Protein AF-A0AAN8FLE7-F1 (afdb_monomer_lite)

Sequence (135 aa):
MVKSFLEHDKRHFNMTIRFSNDSDDAAVERFLFMVAYTDVIDWDVRTKLMTEWRRVIAKYRDLNMTVYESAGFYVDQMLSLGTVTVQVRFDDYILQVRRESSIIQTPAVLQGINEWVIPWVDSIYTELQDRNHCD

pLDDT: mean 74.46, std 10.28, range [38.97, 92.44]

Secondary structure (DSSP, 8-state):
-HHHHHHHTHHHHTTTEEE-SS-SS--EEEE------SS---HHHHHHHHHHHHHHHHH-GGGT-----TTHHHHHHHHHHHHHHHHHHHHHHHHHHHHHHHHS--HHHHHHIIIIIHHHHHHHHHHHHHHHT--

Foldseek 3Di:
DVCCVCVVCCVVCVVAWDFDPPDPDTHTPGGDDDDDDPPPPDLVVVLVVVVVVVVVVVVVVVSVDDDDDPCVVVSVVVLCCVVVVVVVVVVVVLVVLVVVCVVVDDPVVVVCCVPPVVVVVVVVVVVSVVVVVVD

Radius of gyration: 25.8 Å; chains: 1; bounding box: 59×40×66 Å

Structure (mmCIF, N/CA/C/O backbone):
data_AF-A0AAN8FLE7-F1
#
_entry.id   AF-A0AAN8FLE7-F1
#
loop_
_atom_site.group_PDB
_atom_site.id
_atom_site.type_symbol
_atom_site.label_atom_id
_atom_site.label_alt_id
_atom_site.label_comp_id
_atom_site.label_asym_id
_atom_site.label_entity_id
_atom_site.label_seq_id
_atom_site.pdbx_PDB_ins_code
_atom_site.Cartn_x
_atom_site.Cartn_y
_atom_site.Cartn_z
_atom_site.occupancy
_atom_site.B_iso_or_equiv
_atom_site.auth_seq_id
_atom_site.auth_comp_id
_atom_site.auth_asym_id
_atom_site.auth_atom_id
_atom_site.pdbx_PDB_model_num
ATOM 1 N N . MET A 1 1 ? -25.856 -3.909 23.569 1.00 58.88 1 MET A N 1
ATOM 2 C CA . MET A 1 1 ? -25.685 -5.358 23.307 1.00 58.88 1 MET A CA 1
ATOM 3 C C . MET A 1 1 ? -24.303 -5.686 22.733 1.00 58.88 1 MET A C 1
ATOM 5 O O . MET A 1 1 ? -23.635 -6.544 23.289 1.00 58.88 1 MET A O 1
ATOM 9 N N . VAL A 1 2 ? -23.827 -4.998 21.685 1.00 66.06 2 VAL A N 1
ATOM 10 C CA . VAL A 1 2 ? -22.475 -5.237 21.122 1.00 66.06 2 VAL A CA 1
ATOM 11 C C . VAL A 1 2 ? -21.355 -4.673 22.012 1.00 66.06 2 VAL A C 1
ATOM 13 O O . VAL A 1 2 ? -20.393 -5.382 22.286 1.00 66.06 2 VAL A O 1
ATOM 16 N N . LYS A 1 3 ? -21.517 -3.454 22.558 1.00 65.19 3 LYS A N 1
ATOM 17 C CA . LYS A 1 3 ? -20.576 -2.853 23.531 1.00 65.19 3 LYS A CA 1
ATOM 18 C C . LYS A 1 3 ? -20.312 -3.786 24.717 1.00 65.19 3 LYS A C 1
ATOM 20 O O . LYS A 1 3 ? -19.172 -4.118 24.993 1.00 65.19 3 LYS A O 1
ATOM 25 N N . SER A 1 4 ? -21.378 -4.296 25.337 1.00 69.31 4 SER A N 1
ATOM 26 C CA . SER A 1 4 ? -21.292 -5.215 26.478 1.00 69.31 4 SER A CA 1
ATOM 27 C C . SER A 1 4 ? -20.590 -6.534 26.147 1.00 69.31 4 SER A C 1
ATOM 29 O O . SER A 1 4 ? -19.932 -7.089 27.014 1.00 69.31 4 SER A O 1
ATOM 31 N N . PHE A 1 5 ? -20.702 -7.033 24.911 1.00 74.06 5 PHE A N 1
ATOM 32 C CA . PHE A 1 5 ? -19.978 -8.228 24.470 1.00 74.06 5 PHE A CA 1
ATOM 33 C C . PHE A 1 5 ? -18.476 -7.948 24.314 1.00 74.06 5 PHE A C 1
ATOM 35 O O . PHE A 1 5 ? -17.652 -8.678 24.858 1.00 74.06 5 PHE A O 1
ATOM 42 N N . LEU A 1 6 ? -18.121 -6.854 23.635 1.00 70.56 6 LEU A N 1
ATOM 43 C CA . LEU A 1 6 ? -16.724 -6.476 23.393 1.00 70.56 6 LEU A CA 1
ATOM 44 C C . LEU A 1 6 ? -16.014 -5.998 24.674 1.00 70.56 6 LEU A C 1
ATOM 46 O O . LEU A 1 6 ? -14.812 -6.195 24.831 1.00 70.56 6 LEU A O 1
ATOM 50 N N . GLU A 1 7 ? -16.755 -5.425 25.624 1.00 67.81 7 GLU A N 1
ATOM 51 C CA . GLU A 1 7 ? -16.253 -5.060 26.953 1.00 67.81 7 GLU A CA 1
ATOM 52 C C . GLU A 1 7 ? -16.113 -6.253 27.904 1.00 67.81 7 GLU A C 1
ATOM 54 O O . GLU A 1 7 ? -15.295 -6.190 28.824 1.00 67.81 7 GLU A O 1
ATOM 59 N N . HIS A 1 8 ? -16.891 -7.323 27.713 1.00 77.19 8 HIS A N 1
ATOM 60 C CA . HIS A 1 8 ? -16.808 -8.517 28.555 1.00 77.19 8 HIS A CA 1
ATOM 61 C C . HIS A 1 8 ? -15.488 -9.263 28.345 1.00 77.19 8 HIS A C 1
ATOM 63 O O . HIS A 1 8 ? -14.942 -9.829 29.290 1.00 77.19 8 HIS A O 1
ATOM 69 N N . ASP A 1 9 ? -14.941 -9.198 27.129 1.00 75.31 9 ASP A N 1
ATOM 70 C CA . ASP A 1 9 ? -13.703 -9.874 26.762 1.00 75.31 9 ASP A CA 1
ATOM 71 C C . ASP A 1 9 ? -12.595 -8.910 26.314 1.00 75.31 9 ASP A C 1
ATOM 73 O O . ASP A 1 9 ? -11.969 -9.030 25.255 1.00 75.31 9 ASP A O 1
ATOM 77 N N . LYS A 1 10 ? -12.309 -7.930 27.175 1.00 70.19 10 LYS A N 1
ATOM 78 C CA . LYS A 1 10 ? -11.209 -6.981 26.956 1.00 70.19 10 LYS A CA 1
ATOM 79 C C . LYS A 1 10 ? -9.870 -7.683 26.734 1.00 70.19 10 LYS A C 1
ATOM 81 O O . LYS A 1 10 ? -9.028 -7.154 26.025 1.00 70.19 10 LYS A O 1
ATOM 86 N N . ARG A 1 11 ? -9.641 -8.870 27.302 1.00 74.44 11 ARG A N 1
ATOM 87 C CA . ARG A 1 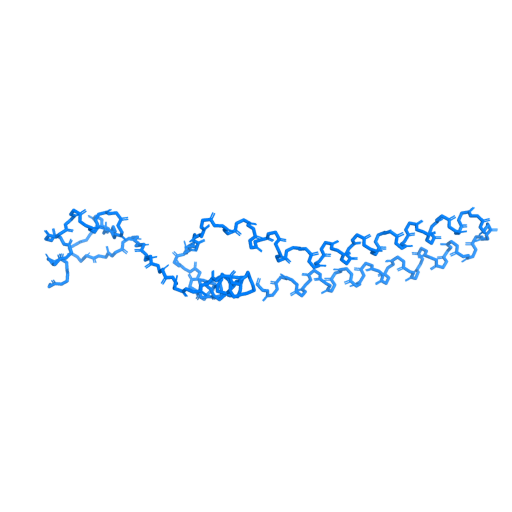11 ? -8.341 -9.544 27.186 1.00 74.44 11 ARG A CA 1
ATOM 88 C C . ARG A 1 11 ? -8.015 -9.931 25.742 1.00 74.44 11 ARG A C 1
ATOM 90 O O . ARG A 1 11 ? -6.863 -9.782 25.343 1.00 74.44 11 ARG A O 1
ATOM 97 N N . HIS A 1 12 ? -9.002 -10.388 24.974 1.00 78.06 12 HIS A N 1
ATOM 98 C CA . HIS A 1 12 ? -8.790 -10.790 23.582 1.00 78.06 12 HIS A CA 1
ATOM 99 C C . HIS A 1 12 ? -8.927 -9.618 22.601 1.00 78.06 12 HIS A C 1
ATOM 101 O O . HIS A 1 12 ? -8.189 -9.561 21.619 1.00 78.06 12 HIS A O 1
ATOM 107 N N . PHE A 1 13 ? -9.809 -8.651 22.880 1.00 77.19 13 PHE A N 1
ATOM 108 C CA . PHE A 1 13 ? -10.093 -7.556 21.943 1.00 77.19 13 PHE A CA 1
ATOM 109 C C . PHE A 1 13 ? -9.281 -6.278 22.168 1.00 77.19 13 PHE A C 1
ATOM 111 O O . PHE A 1 13 ? -9.200 -5.461 21.261 1.00 77.19 13 PHE A O 1
ATOM 118 N N . ASN A 1 14 ? -8.613 -6.094 23.311 1.00 76.56 14 ASN A N 1
ATOM 119 C CA . ASN A 1 14 ? -7.849 -4.865 23.583 1.00 76.56 14 ASN A CA 1
ATOM 120 C C . ASN A 1 14 ? -6.662 -4.652 22.622 1.00 76.56 14 ASN A C 1
ATOM 122 O O . ASN A 1 14 ? -6.207 -3.528 22.440 1.00 76.56 14 ASN A O 1
ATOM 126 N N . MET A 1 15 ? -6.173 -5.721 21.985 1.00 77.25 15 MET A N 1
ATOM 127 C CA . MET A 1 15 ? -5.146 -5.636 20.939 1.00 77.25 15 MET A CA 1
ATOM 128 C C . MET A 1 15 ? -5.716 -5.294 19.557 1.00 77.25 15 MET A C 1
ATOM 130 O O . MET A 1 15 ? -4.969 -4.842 18.693 1.00 77.25 15 MET A O 1
ATOM 134 N N . THR A 1 16 ? -7.008 -5.537 19.324 1.00 82.62 16 THR A N 1
ATOM 135 C CA . THR A 1 16 ? -7.611 -5.489 17.986 1.00 82.62 16 THR A CA 1
ATOM 136 C C . THR A 1 16 ? -8.697 -4.443 17.830 1.00 82.62 16 THR A C 1
ATOM 138 O O . THR A 1 16 ? -8.954 -4.054 16.704 1.00 82.62 16 THR A O 1
ATOM 141 N N . ILE A 1 17 ? -9.347 -3.975 18.894 1.00 84.81 17 ILE A N 1
ATOM 142 C CA . ILE A 1 17 ? -10.430 -2.990 18.830 1.00 84.81 17 ILE A CA 1
ATOM 143 C C . ILE A 1 17 ? -10.255 -1.994 19.973 1.00 84.81 17 ILE A C 1
ATOM 145 O O . ILE A 1 17 ? -10.155 -2.368 21.141 1.00 84.81 17 ILE A O 1
ATOM 149 N N . ARG A 1 18 ? -10.258 -0.707 19.633 1.00 82.81 18 ARG A N 1
ATOM 150 C CA . ARG A 1 18 ? -10.197 0.409 20.575 1.00 82.81 18 ARG A CA 1
ATOM 151 C C . ARG A 1 18 ? -11.443 1.266 20.423 1.00 82.81 18 ARG A C 1
ATOM 153 O O . ARG A 1 18 ? -11.795 1.645 19.310 1.00 82.81 18 ARG A O 1
ATOM 160 N N . PHE A 1 19 ? -12.082 1.588 21.540 1.00 78.31 19 PHE A N 1
ATOM 161 C CA . PHE A 1 19 ? -13.259 2.454 21.585 1.00 78.31 19 PHE A CA 1
ATOM 162 C C . PHE A 1 19 ? -12.868 3.892 21.918 1.00 78.31 19 PHE A C 1
ATOM 164 O O . PHE A 1 19 ? -11.902 4.116 22.649 1.00 78.31 19 PHE A O 1
ATOM 171 N N . SER A 1 20 ? -13.633 4.855 21.405 1.00 77.62 20 SER A N 1
ATOM 172 C CA . SER A 1 20 ? -13.494 6.257 21.786 1.00 77.62 20 SER A CA 1
ATOM 173 C C . SER A 1 20 ? -13.949 6.459 23.227 1.00 77.62 20 SER A C 1
ATOM 175 O O . SER A 1 20 ? -14.966 5.908 23.648 1.00 77.62 20 SER A O 1
ATOM 177 N N . ASN A 1 21 ? -13.235 7.300 23.966 1.00 69.94 21 ASN A N 1
ATOM 178 C CA . ASN A 1 21 ? -13.531 7.568 25.374 1.00 69.94 21 ASN A CA 1
ATOM 179 C C . ASN A 1 21 ? -14.668 8.591 25.586 1.00 69.94 21 ASN A C 1
ATOM 181 O O . ASN A 1 21 ? -15.002 8.877 26.730 1.00 69.94 21 ASN A O 1
ATOM 185 N N . ASP A 1 22 ? -15.219 9.164 24.508 1.00 61.03 22 ASP A N 1
ATOM 186 C CA . ASP A 1 22 ? -15.873 10.484 24.536 1.00 61.03 22 ASP A CA 1
ATOM 187 C C . ASP A 1 22 ? -17.407 10.472 24.355 1.00 61.03 22 ASP A C 1
ATOM 189 O O . ASP A 1 22 ? -18.021 11.516 24.153 1.00 61.03 22 ASP A O 1
ATOM 193 N N . SER A 1 23 ? -18.067 9.312 24.442 1.00 53.97 23 SER A N 1
ATOM 194 C CA . SER A 1 23 ? -19.536 9.249 24.390 1.00 53.97 23 SER A CA 1
ATOM 195 C C . SER A 1 23 ? -20.120 7.989 25.031 1.00 53.97 23 SER A C 1
ATOM 197 O O . SER A 1 23 ? -19.514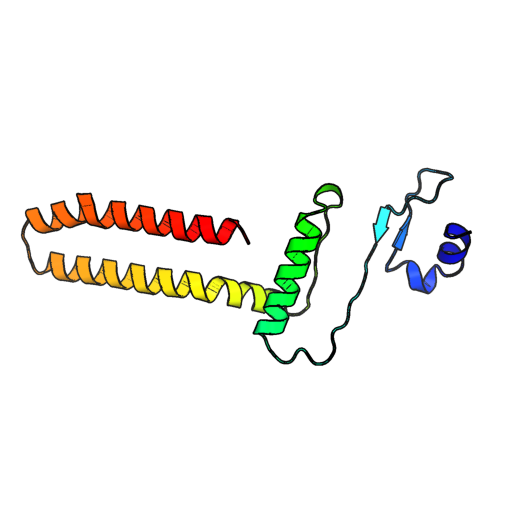 6.915 25.012 1.00 53.97 23 SER A O 1
ATOM 199 N N . ASP A 1 24 ? -21.346 8.110 25.556 1.00 58.16 24 ASP A N 1
ATOM 200 C CA . ASP A 1 24 ? -22.169 6.970 25.995 1.00 58.16 24 ASP A CA 1
ATOM 201 C C . ASP A 1 24 ? -22.363 5.940 24.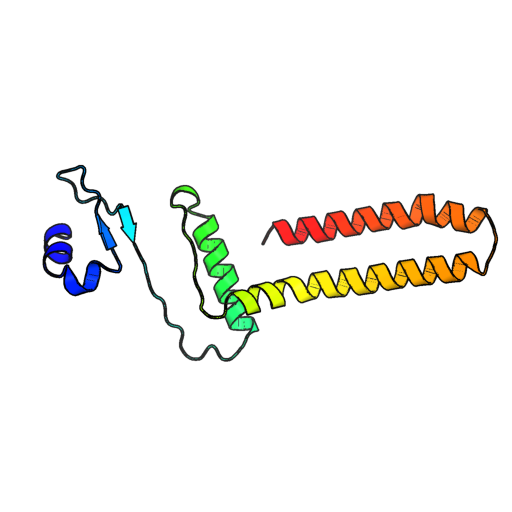863 1.00 58.16 24 ASP A C 1
ATOM 203 O O . ASP A 1 24 ? -22.394 4.725 25.110 1.00 58.16 24 ASP A O 1
ATOM 207 N N . ASP A 1 25 ? -22.357 6.410 23.612 1.00 61.06 25 ASP A N 1
ATOM 208 C CA . ASP A 1 25 ? -22.297 5.580 22.416 1.00 61.06 25 ASP A CA 1
ATOM 209 C C . ASP A 1 25 ? -20.878 5.060 22.164 1.00 61.06 25 ASP A C 1
ATOM 211 O O . ASP A 1 25 ? -19.912 5.808 22.025 1.00 61.06 25 ASP A O 1
ATOM 215 N N . ALA A 1 26 ? -20.752 3.735 22.108 1.00 65.00 26 ALA A N 1
ATOM 216 C CA . ALA A 1 26 ? -19.495 3.032 21.881 1.00 65.00 26 ALA A CA 1
ATOM 217 C C . ALA A 1 26 ? -19.036 3.133 20.424 1.00 65.00 26 ALA A C 1
ATOM 219 O O . ALA A 1 26 ? -19.171 2.173 19.663 1.00 65.00 26 ALA A O 1
ATOM 220 N N . ALA A 1 27 ? -18.489 4.278 20.027 1.00 75.25 27 ALA A N 1
ATOM 221 C CA . ALA A 1 27 ? -17.835 4.393 18.734 1.00 75.25 27 ALA A CA 1
ATOM 222 C C . ALA A 1 27 ? -16.469 3.683 18.765 1.00 75.25 27 ALA A C 1
ATOM 224 O O . ALA A 1 27 ? -15.694 3.807 19.717 1.00 75.25 27 ALA A O 1
ATOM 225 N N . VAL A 1 28 ? -16.179 2.894 17.727 1.00 79.75 28 VAL A N 1
ATOM 226 C CA . VAL A 1 28 ? -14.868 2.256 17.537 1.00 79.75 28 VAL A CA 1
ATOM 227 C C . VAL A 1 28 ? -13.917 3.295 16.945 1.00 79.75 28 VAL A C 1
ATOM 229 O O . VAL A 1 28 ? -14.161 3.809 15.861 1.00 79.75 28 VAL A O 1
ATOM 232 N N . GLU A 1 29 ? -12.837 3.598 17.661 1.00 84.75 29 GLU A N 1
ATOM 233 C CA . GLU A 1 29 ? -11.794 4.544 17.248 1.00 84.75 29 GLU A CA 1
ATOM 234 C C . GLU A 1 29 ? -10.802 3.881 16.283 1.00 84.75 29 GLU A C 1
ATOM 236 O O . GLU A 1 29 ? -10.376 4.481 15.300 1.00 84.75 29 GLU A O 1
ATOM 241 N N . ARG A 1 30 ? -10.398 2.640 16.579 1.00 85.94 30 ARG A N 1
ATOM 242 C CA . ARG A 1 30 ? -9.412 1.883 15.795 1.00 85.94 30 ARG A CA 1
ATOM 243 C C . ARG A 1 30 ? -9.729 0.400 15.842 1.00 85.94 30 ARG A C 1
ATOM 245 O O . ARG A 1 30 ? -10.156 -0.102 16.881 1.00 85.94 30 ARG A O 1
ATOM 252 N N . PHE A 1 31 ? -9.458 -0.304 14.751 1.00 87.75 31 PHE A N 1
ATOM 253 C CA . PHE A 1 31 ? -9.564 -1.756 14.713 1.00 87.75 31 PHE A CA 1
ATOM 254 C C . PHE A 1 31 ? -8.454 -2.392 13.865 1.00 87.75 31 PHE A C 1
ATOM 256 O O . PHE A 1 31 ? -7.877 -1.751 12.989 1.00 87.75 31 PHE A O 1
ATOM 263 N N . LEU A 1 32 ? -8.181 -3.667 14.122 1.00 88.19 32 LEU A N 1
ATOM 264 C CA . LEU A 1 32 ? -7.249 -4.524 13.403 1.00 88.19 32 LEU A CA 1
ATOM 265 C C . LEU A 1 32 ? -7.976 -5.816 13.026 1.00 88.19 32 LEU A C 1
ATOM 267 O O . LEU A 1 32 ? -8.482 -6.526 13.896 1.00 88.19 32 LEU A O 1
ATOM 271 N N . PHE A 1 33 ? -7.961 -6.152 11.739 1.00 85.88 33 PHE A N 1
ATOM 272 C CA . PHE A 1 33 ? -8.389 -7.458 11.250 1.00 85.88 33 PHE A CA 1
ATOM 273 C C . PHE A 1 33 ? -7.181 -8.209 10.708 1.00 85.88 33 PHE A C 1
ATOM 275 O O . PHE A 1 33 ? -6.412 -7.674 9.913 1.00 85.88 33 PHE A O 1
ATOM 282 N N . MET A 1 34 ? -7.020 -9.455 11.145 1.00 84.62 34 MET A N 1
ATOM 283 C CA . MET A 1 34 ? -5.985 -10.347 10.637 1.00 84.62 34 MET A CA 1
ATOM 284 C C . MET A 1 34 ? -6.627 -11.342 9.683 1.00 84.62 34 MET A C 1
ATOM 286 O O . MET A 1 34 ? -7.578 -12.032 10.047 1.00 84.62 34 MET A O 1
ATOM 290 N N . VAL A 1 35 ? -6.092 -11.416 8.470 1.00 83.00 35 VAL A N 1
ATOM 291 C CA . VAL A 1 35 ? -6.505 -12.391 7.464 1.00 83.00 35 VAL A CA 1
ATOM 292 C C . VAL A 1 35 ? -5.325 -13.315 7.211 1.00 83.00 35 VAL A C 1
ATOM 294 O O . VAL A 1 35 ? -4.225 -12.854 6.914 1.00 83.00 35 VAL A O 1
ATOM 297 N N . ALA A 1 36 ? -5.555 -14.617 7.354 1.00 82.31 36 ALA A N 1
ATOM 298 C CA . ALA A 1 36 ? -4.583 -15.645 7.018 1.00 82.31 36 ALA A CA 1
ATOM 299 C C . ALA A 1 36 ? -5.025 -16.336 5.727 1.00 82.31 36 ALA A C 1
ATOM 301 O O . ALA A 1 36 ? -6.181 -16.738 5.602 1.00 82.31 36 ALA A O 1
ATOM 302 N N . TYR A 1 37 ? -4.099 -16.478 4.784 1.00 79.19 37 TYR A N 1
ATOM 303 C CA . TYR A 1 37 ? -4.312 -17.232 3.553 1.00 79.19 37 TYR A CA 1
ATOM 304 C C . TYR A 1 37 ? -3.639 -18.591 3.678 1.00 79.19 37 TYR A C 1
ATOM 306 O O . TYR A 1 37 ? -2.515 -18.684 4.174 1.00 79.19 37 TYR A O 1
ATOM 314 N N . THR A 1 38 ? -4.310 -19.636 3.211 1.00 77.81 38 THR A N 1
ATOM 315 C CA . THR A 1 38 ? -3.703 -20.954 3.024 1.00 77.81 38 THR A CA 1
ATOM 316 C C . THR A 1 38 ? -3.195 -21.069 1.588 1.00 77.81 38 THR A C 1
ATOM 318 O O . THR A 1 38 ? -3.749 -20.453 0.680 1.00 77.81 38 THR A O 1
ATOM 321 N N . ASP A 1 39 ? -2.115 -21.824 1.386 1.00 70.06 39 ASP A N 1
ATOM 322 C CA . ASP A 1 39 ? -1.609 -22.208 0.058 1.00 70.06 39 ASP A CA 1
ATOM 323 C C . ASP A 1 39 ? -1.099 -21.066 -0.850 1.00 70.06 39 ASP A C 1
ATOM 325 O O . ASP A 1 39 ? -1.008 -21.216 -2.068 1.00 70.06 39 ASP A O 1
ATOM 329 N N . VAL A 1 40 ? -0.674 -19.935 -0.275 1.00 68.69 40 VAL A N 1
ATOM 330 C CA . VAL A 1 40 ? -0.006 -18.846 -1.021 1.00 68.69 40 VAL A CA 1
ATOM 331 C C . VAL A 1 40 ? 1.502 -19.104 -1.090 1.00 68.69 40 VAL A C 1
ATOM 333 O O . VAL A 1 40 ? 2.294 -18.485 -0.380 1.00 68.69 40 VAL A O 1
ATOM 336 N N . ILE A 1 41 ? 1.893 -20.071 -1.922 1.00 69.81 41 ILE A N 1
ATOM 337 C CA . ILE A 1 41 ? 3.307 -20.385 -2.214 1.00 69.81 41 ILE A CA 1
ATOM 338 C C . ILE A 1 41 ? 3.829 -19.514 -3.372 1.00 69.81 41 ILE A C 1
ATOM 340 O O . ILE A 1 41 ? 5.020 -19.225 -3.450 1.00 69.81 41 ILE A O 1
ATOM 344 N N . ASP A 1 42 ? 2.928 -19.068 -4.248 1.00 79.25 42 ASP A N 1
ATOM 345 C CA . ASP A 1 42 ? 3.245 -18.278 -5.436 1.00 79.25 42 ASP A CA 1
ATOM 346 C C . ASP A 1 42 ? 3.333 -16.769 -5.122 1.00 79.25 42 ASP A C 1
ATOM 348 O O . ASP A 1 42 ? 2.417 -16.166 -4.545 1.00 79.25 42 ASP A O 1
ATOM 352 N N . TRP A 1 43 ? 4.442 -16.152 -5.534 1.00 76.38 43 TRP A N 1
ATOM 353 C CA . TRP A 1 43 ? 4.706 -14.721 -5.384 1.00 76.38 43 TRP A CA 1
ATOM 354 C C . TRP A 1 43 ? 3.772 -13.846 -6.224 1.00 76.38 43 TRP A C 1
ATOM 356 O O . TRP A 1 43 ? 3.434 -12.743 -5.786 1.00 76.38 43 TR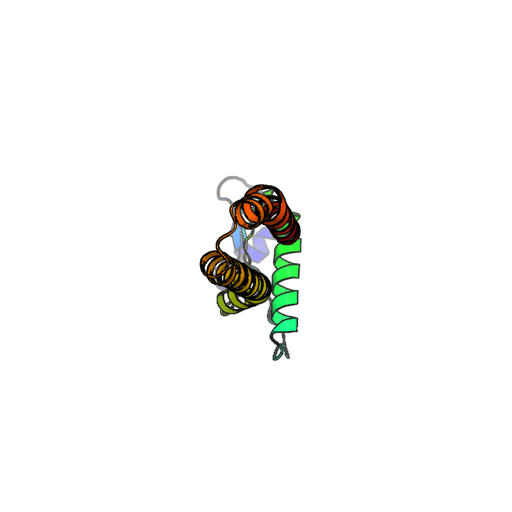P A O 1
ATOM 366 N N . ASP A 1 44 ? 3.284 -14.332 -7.364 1.00 77.81 44 ASP A N 1
ATOM 367 C CA . ASP A 1 44 ? 2.328 -13.602 -8.199 1.00 77.81 44 ASP A CA 1
ATOM 368 C C . ASP A 1 44 ? 0.968 -13.500 -7.506 1.00 77.81 44 ASP A C 1
ATOM 370 O O . ASP A 1 44 ? 0.308 -12.457 -7.532 1.00 77.81 44 ASP A O 1
ATOM 374 N N . VAL A 1 45 ? 0.556 -14.574 -6.825 1.00 82.19 45 VAL A N 1
ATOM 375 C CA . VAL A 1 45 ? -0.684 -14.603 -6.039 1.00 82.19 45 VAL A CA 1
ATOM 376 C C . VAL A 1 45 ? -0.571 -13.661 -4.843 1.00 82.19 45 VAL A C 1
ATOM 378 O O . VAL A 1 45 ? -1.488 -12.875 -4.595 1.00 82.19 45 VAL A O 1
ATOM 381 N N . ARG A 1 46 ? 0.568 -13.675 -4.139 1.00 79.38 46 ARG A N 1
ATOM 382 C CA . ARG A 1 46 ? 0.829 -12.765 -3.012 1.00 79.38 46 ARG A CA 1
ATOM 383 C C . ARG A 1 46 ? 0.832 -11.300 -3.445 1.00 79.38 46 ARG A C 1
ATOM 385 O O . ARG A 1 46 ? 0.236 -10.463 -2.769 1.00 79.38 46 ARG A O 1
ATOM 392 N N . THR A 1 47 ? 1.448 -11.005 -4.588 1.00 81.31 47 THR A N 1
ATOM 393 C CA . THR A 1 47 ? 1.495 -9.655 -5.162 1.00 81.31 47 THR A CA 1
ATOM 394 C C . THR A 1 47 ? 0.097 -9.169 -5.524 1.00 81.31 47 THR A C 1
ATOM 396 O O . THR A 1 47 ? -0.305 -8.093 -5.087 1.00 81.31 47 THR A O 1
ATOM 399 N N . LYS A 1 48 ? -0.702 -9.994 -6.214 1.00 84.69 48 LYS A N 1
ATOM 400 C CA . LYS A 1 48 ? -2.101 -9.666 -6.533 1.00 84.69 48 LYS A CA 1
ATOM 401 C C . LYS A 1 48 ? -2.932 -9.401 -5.282 1.00 84.69 48 LYS A C 1
ATOM 403 O O . LYS A 1 48 ? -3.635 -8.399 -5.232 1.00 84.69 48 LYS A O 1
ATOM 408 N N . LEU A 1 49 ? -2.827 -10.254 -4.262 1.00 86.81 49 LEU A N 1
ATOM 409 C CA . LEU A 1 49 ? -3.531 -10.070 -2.990 1.00 86.81 49 LEU A CA 1
ATOM 410 C C . LEU A 1 49 ? -3.197 -8.718 -2.348 1.00 86.81 49 LEU A C 1
ATOM 412 O O . LEU A 1 49 ? -4.106 -7.989 -1.959 1.00 86.81 49 LEU A O 1
ATOM 416 N N . MET A 1 50 ? -1.914 -8.357 -2.275 1.00 85.06 50 MET A N 1
ATOM 417 C CA . MET A 1 50 ? -1.489 -7.068 -1.723 1.00 85.06 50 MET A CA 1
ATOM 418 C C . MET A 1 50 ? -2.032 -5.880 -2.521 1.00 85.06 50 MET A C 1
ATOM 420 O O . MET A 1 50 ? -2.523 -4.920 -1.921 1.00 85.06 50 MET A O 1
ATOM 424 N N . THR A 1 51 ? -2.011 -5.953 -3.852 1.00 86.19 51 THR A N 1
ATOM 425 C CA . THR A 1 51 ? -2.582 -4.915 -4.721 1.00 86.19 51 THR A CA 1
ATOM 426 C C . THR A 1 51 ? -4.098 -4.792 -4.543 1.00 86.19 51 THR A C 1
ATOM 428 O O . THR A 1 51 ? -4.614 -3.680 -4.441 1.00 86.19 51 THR A O 1
ATOM 431 N N . GLU A 1 52 ? -4.831 -5.902 -4.416 1.00 90.00 52 GLU A N 1
ATOM 432 C CA . GLU A 1 52 ? -6.273 -5.863 -4.135 1.00 90.00 52 GLU A CA 1
ATOM 433 C C . GLU A 1 52 ? -6.577 -5.213 -2.782 1.00 90.00 52 GLU A C 1
ATOM 435 O O . GLU A 1 52 ? -7.465 -4.364 -2.690 1.00 90.00 52 GLU A O 1
ATOM 440 N N . TRP A 1 53 ? -5.820 -5.543 -1.732 1.00 89.38 53 TRP A N 1
ATOM 441 C CA . TRP A 1 53 ? -5.990 -4.894 -0.431 1.00 89.38 53 TRP A CA 1
ATOM 442 C C . TRP A 1 53 ? -5.707 -3.399 -0.490 1.00 89.38 53 TRP A C 1
ATOM 444 O O . TRP A 1 53 ? -6.484 -2.620 0.066 1.00 89.38 53 TRP A O 1
ATOM 454 N N . ARG A 1 54 ? -4.656 -2.987 -1.211 1.00 88.19 54 ARG A N 1
ATOM 455 C CA . ARG A 1 54 ? -4.354 -1.572 -1.480 1.00 88.19 54 ARG A CA 1
ATOM 456 C C . ARG A 1 54 ? -5.501 -0.880 -2.217 1.00 88.19 54 ARG A C 1
ATOM 458 O O . ARG A 1 54 ? -5.914 0.212 -1.831 1.00 88.19 54 ARG A O 1
ATOM 465 N N . ARG A 1 55 ? -6.107 -1.551 -3.196 1.00 90.62 55 ARG A N 1
ATOM 466 C CA . ARG A 1 55 ? -7.285 -1.041 -3.906 1.00 90.62 55 ARG A CA 1
ATOM 467 C C . ARG A 1 55 ? -8.504 -0.901 -2.997 1.00 90.62 55 ARG A C 1
ATOM 469 O O . ARG A 1 55 ? -9.258 0.059 -3.133 1.00 90.62 55 ARG A O 1
ATOM 476 N N . VAL A 1 56 ? -8.724 -1.840 -2.077 1.00 90.19 56 VAL A N 1
ATOM 477 C CA . VAL A 1 56 ? -9.832 -1.768 -1.115 1.00 90.19 56 VAL A CA 1
ATOM 478 C C . VAL A 1 56 ? -9.637 -0.597 -0.154 1.00 90.19 56 VAL A C 1
ATOM 480 O O . VAL A 1 56 ? -10.561 0.200 -0.011 1.00 90.19 56 VAL A O 1
ATOM 483 N N . ILE A 1 57 ? -8.452 -0.432 0.446 1.00 89.56 57 ILE A N 1
ATOM 484 C CA . ILE A 1 57 ? -8.196 0.704 1.352 1.00 89.56 57 ILE A CA 1
ATOM 485 C C . ILE A 1 57 ? -8.268 2.048 0.620 1.00 89.56 57 ILE A C 1
ATOM 487 O O . ILE A 1 57 ? -8.753 3.026 1.181 1.00 89.56 57 ILE A O 1
ATOM 491 N N . ALA A 1 58 ? -7.875 2.099 -0.657 1.00 89.25 58 ALA A N 1
ATOM 492 C CA . ALA A 1 58 ? -7.935 3.316 -1.459 1.00 89.25 58 ALA A CA 1
ATOM 493 C C . ALA A 1 58 ? -9.372 3.820 -1.691 1.00 89.25 58 ALA A C 1
ATOM 495 O O . ALA A 1 58 ? -9.547 5.005 -1.980 1.00 89.25 58 ALA A O 1
ATOM 496 N N . LYS A 1 59 ? -10.391 2.955 -1.544 1.00 92.44 59 LYS A N 1
ATOM 497 C CA . LYS A 1 59 ? -11.817 3.333 -1.602 1.00 92.44 59 LYS A CA 1
ATOM 498 C C . LYS A 1 59 ? -12.304 4.031 -0.330 1.00 92.44 59 LYS A C 1
ATOM 500 O O . LYS A 1 59 ? -13.275 4.775 -0.404 1.00 92.44 59 LYS A O 1
ATOM 505 N N . TYR A 1 60 ? -11.631 3.817 0.798 1.00 90.06 60 TYR A N 1
ATOM 506 C CA . TYR A 1 60 ? -12.008 4.331 2.118 1.00 90.06 60 TYR A CA 1
ATOM 507 C C . TYR A 1 60 ? -10.900 5.235 2.680 1.00 90.06 60 TYR A C 1
ATOM 509 O O . TYR A 1 60 ? -10.296 4.961 3.720 1.00 90.06 60 TYR A O 1
ATOM 517 N N . ARG A 1 61 ? -10.577 6.311 1.945 1.00 86.19 61 ARG A N 1
ATOM 518 C CA . ARG A 1 61 ? -9.478 7.237 2.297 1.00 86.19 61 ARG A CA 1
ATOM 519 C C . ARG A 1 61 ? -9.717 7.989 3.605 1.00 86.19 61 ARG A C 1
ATOM 521 O O . ARG A 1 61 ? -8.765 8.383 4.269 1.00 86.19 61 ARG A O 1
ATOM 528 N N . ASP A 1 62 ? -10.978 8.175 3.966 1.00 89.00 62 ASP A N 1
ATOM 529 C CA . ASP A 1 62 ? -11.446 8.794 5.204 1.00 89.00 62 ASP A CA 1
ATOM 530 C C . ASP A 1 62 ? -11.052 8.003 6.461 1.00 89.00 62 ASP A C 1
ATOM 532 O O . ASP A 1 62 ? -10.889 8.591 7.528 1.00 89.00 62 ASP A O 1
ATOM 536 N N . LEU A 1 63 ? -10.829 6.691 6.332 1.00 84.56 63 LEU A N 1
ATOM 537 C CA . LEU A 1 63 ? -10.499 5.802 7.449 1.00 84.56 63 LEU A CA 1
ATOM 538 C C . LEU A 1 63 ? -8.991 5.660 7.718 1.00 84.56 63 LEU A C 1
ATOM 540 O O . LEU A 1 63 ? -8.611 4.988 8.675 1.00 84.56 63 LEU A O 1
ATOM 544 N N . ASN A 1 64 ? -8.129 6.271 6.892 1.00 86.56 64 ASN A N 1
ATOM 545 C CA . ASN A 1 64 ? -6.663 6.222 7.006 1.00 86.56 64 ASN A CA 1
ATOM 546 C C . ASN A 1 64 ? -6.111 4.802 7.275 1.00 86.56 64 ASN A C 1
ATOM 548 O O . ASN A 1 64 ? -5.314 4.571 8.189 1.00 86.56 64 ASN A O 1
ATOM 552 N N . MET A 1 65 ? -6.603 3.832 6.503 1.00 88.19 65 MET A N 1
ATOM 553 C CA . MET A 1 65 ? -6.301 2.412 6.682 1.00 88.19 65 MET A CA 1
ATOM 554 C C . MET A 1 65 ? -4.909 2.061 6.150 1.00 88.19 65 MET A C 1
ATOM 556 O O . MET A 1 65 ? -4.469 2.585 5.127 1.00 88.19 65 MET A O 1
ATOM 560 N N . THR A 1 66 ? -4.245 1.104 6.797 1.00 87.31 66 THR A N 1
ATOM 561 C CA . THR A 1 66 ? -2.974 0.540 6.331 1.00 87.31 66 THR A CA 1
ATOM 562 C C . THR A 1 66 ? -3.059 -0.979 6.247 1.00 87.31 66 THR A C 1
ATOM 564 O O . THR A 1 66 ? -3.759 -1.628 7.024 1.00 87.31 66 THR A O 1
ATOM 567 N N . VAL A 1 67 ? -2.352 -1.552 5.272 1.00 86.62 67 VAL A N 1
ATOM 568 C CA . VAL A 1 67 ? -2.247 -3.003 5.078 1.00 86.62 67 VAL A CA 1
ATOM 569 C C . VAL A 1 67 ? -0.827 -3.408 5.434 1.00 86.62 67 VAL A C 1
ATOM 571 O O . VAL A 1 67 ? 0.128 -2.880 4.865 1.00 86.62 67 VAL A O 1
ATOM 574 N N . TYR A 1 68 ? -0.695 -4.332 6.381 1.00 83.19 68 TYR A N 1
ATOM 575 C CA . TYR A 1 68 ? 0.589 -4.869 6.817 1.00 83.19 68 TYR A CA 1
ATOM 576 C C . TYR A 1 68 ? 0.737 -6.331 6.393 1.00 83.19 68 TYR A C 1
ATOM 578 O O . TYR A 1 68 ? -0.172 -7.138 6.579 1.00 83.19 68 TYR A O 1
ATOM 586 N N . GLU A 1 69 ? 1.907 -6.665 5.858 1.00 81.06 69 GLU A N 1
ATOM 587 C CA . GLU A 1 69 ? 2.290 -8.006 5.426 1.00 81.06 69 GLU A CA 1
ATOM 588 C C . GLU A 1 69 ? 3.776 -8.193 5.782 1.00 81.06 69 GLU A C 1
ATOM 590 O O . GLU A 1 69 ? 4.588 -7.296 5.540 1.00 81.06 69 GLU A O 1
ATOM 595 N N . SER A 1 70 ? 4.145 -9.329 6.380 1.00 75.94 70 SER A N 1
ATOM 596 C CA . SER A 1 70 ? 5.496 -9.578 6.905 1.00 75.94 70 SER A CA 1
ATOM 597 C C . SER A 1 70 ? 6.569 -9.627 5.814 1.00 75.94 70 SER A C 1
ATOM 599 O O . SER A 1 70 ? 7.716 -9.268 6.076 1.00 75.94 70 SER A O 1
ATOM 601 N N . ALA A 1 71 ? 6.205 -10.008 4.588 1.00 70.94 71 ALA A N 1
ATOM 602 C CA . ALA A 1 71 ? 7.077 -9.975 3.416 1.00 70.94 71 ALA A CA 1
ATOM 603 C C . ALA A 1 71 ? 6.694 -8.870 2.408 1.00 70.94 71 ALA A C 1
ATOM 605 O O . ALA A 1 71 ? 7.138 -8.918 1.260 1.00 70.94 71 ALA A O 1
ATOM 606 N N . GLY A 1 72 ? 5.924 -7.853 2.824 1.00 69.94 72 GLY A N 1
ATOM 607 C CA . GLY A 1 72 ? 5.405 -6.809 1.928 1.00 69.94 72 GLY A CA 1
ATOM 608 C C . GLY A 1 72 ? 6.495 -6.023 1.191 1.00 69.94 72 GLY A C 1
ATOM 609 O O . GLY A 1 72 ? 6.315 -5.657 0.035 1.00 69.94 72 GLY A O 1
ATOM 610 N N . PHE A 1 73 ? 7.671 -5.868 1.805 1.00 78.62 73 PHE A N 1
ATOM 611 C CA . PHE A 1 73 ? 8.843 -5.263 1.164 1.00 78.62 73 PHE A CA 1
ATOM 612 C C . PHE A 1 73 ? 9.286 -6.003 -0.110 1.00 78.62 73 PHE A C 1
ATOM 614 O O . PHE A 1 73 ? 9.650 -5.361 -1.091 1.00 78.62 73 PHE A O 1
ATOM 621 N N . TYR A 1 74 ? 9.234 -7.339 -0.130 1.00 72.44 74 TYR A N 1
ATOM 622 C CA . TYR A 1 74 ? 9.602 -8.113 -1.321 1.00 72.44 74 TYR A CA 1
ATOM 623 C C . TYR A 1 74 ? 8.581 -7.932 -2.440 1.00 72.44 74 TYR A C 1
ATOM 625 O O . TYR A 1 74 ? 8.959 -7.844 -3.603 1.00 72.44 74 TYR A O 1
ATOM 633 N N . VAL A 1 75 ? 7.297 -7.822 -2.091 1.00 73.00 75 VAL A N 1
ATOM 634 C CA . VAL A 1 75 ? 6.231 -7.522 -3.055 1.00 73.00 75 VAL A CA 1
ATOM 635 C C . VAL A 1 75 ? 6.461 -6.150 -3.693 1.00 73.00 75 VAL A C 1
ATOM 637 O O . VAL A 1 75 ? 6.409 -6.027 -4.913 1.00 73.00 75 VAL A O 1
ATOM 640 N N . ASP A 1 76 ? 6.806 -5.141 -2.893 1.00 78.38 76 ASP A N 1
ATOM 641 C CA . ASP A 1 76 ? 7.113 -3.796 -3.394 1.00 78.38 76 ASP A CA 1
ATOM 642 C C . ASP A 1 76 ? 8.349 -3.781 -4.302 1.00 78.38 76 ASP A C 1
ATOM 644 O O . ASP A 1 76 ? 8.355 -3.127 -5.347 1.00 78.38 76 ASP A O 1
ATOM 648 N N . GLN A 1 77 ? 9.376 -4.565 -3.963 1.00 78.12 77 GLN A N 1
ATOM 649 C CA . GLN A 1 77 ? 10.523 -4.762 -4.846 1.00 78.12 77 GLN A CA 1
ATOM 650 C C . GLN A 1 77 ? 10.121 -5.423 -6.169 1.00 78.12 77 GLN A C 1
ATOM 652 O O . GLN A 1 77 ? 10.507 -4.923 -7.225 1.00 78.12 77 GLN A O 1
ATOM 657 N N . MET A 1 78 ? 9.333 -6.502 -6.144 1.00 76.25 78 MET A N 1
ATOM 658 C CA . MET A 1 78 ? 8.899 -7.200 -7.363 1.00 76.25 78 MET A CA 1
ATOM 659 C C . MET A 1 78 ? 8.049 -6.307 -8.275 1.00 76.25 78 MET A C 1
ATOM 661 O O . MET A 1 78 ? 8.253 -6.321 -9.488 1.00 76.25 78 MET A O 1
ATOM 665 N N . LEU A 1 79 ? 7.166 -5.477 -7.709 1.00 70.81 79 LEU A N 1
ATOM 666 C CA . LEU A 1 79 ? 6.388 -4.492 -8.471 1.00 70.81 79 LEU A CA 1
ATOM 667 C C . LEU A 1 79 ? 7.291 -3.456 -9.161 1.00 70.81 79 LEU A C 1
ATOM 669 O O . LEU A 1 79 ? 7.023 -3.052 -10.290 1.00 70.81 79 LEU A O 1
ATOM 673 N N . SER A 1 80 ? 8.400 -3.066 -8.526 1.00 76.62 80 SER A N 1
ATOM 674 C CA . SER A 1 80 ? 9.350 -2.114 -9.114 1.00 76.62 80 SER A CA 1
ATOM 675 C C . SER A 1 80 ? 10.254 -2.716 -10.201 1.00 76.62 80 SER A C 1
ATOM 677 O O . SER A 1 80 ? 10.719 -1.987 -11.081 1.00 76.62 80 SER A O 1
ATOM 679 N N . LEU A 1 81 ? 10.504 -4.034 -10.180 1.00 75.62 81 LEU A N 1
ATOM 680 C CA . LEU A 1 81 ? 11.508 -4.675 -11.041 1.00 75.62 81 LEU A CA 1
ATOM 681 C C . LEU A 1 81 ? 11.218 -4.519 -12.532 1.00 75.62 81 LEU A C 1
ATOM 683 O O . LEU A 1 81 ? 12.151 -4.304 -13.305 1.00 75.62 81 LEU A O 1
ATOM 687 N N . GLY A 1 82 ? 9.953 -4.626 -12.944 1.00 70.69 82 GLY A N 1
ATOM 688 C CA . GLY A 1 82 ? 9.573 -4.480 -14.350 1.00 70.69 82 GLY A CA 1
ATOM 689 C C . GLY A 1 82 ? 9.955 -3.101 -14.887 1.00 70.69 82 GLY A C 1
ATOM 690 O O . GLY A 1 82 ? 10.692 -2.989 -15.868 1.00 70.69 82 GLY A O 1
ATOM 691 N N . THR A 1 83 ? 9.529 -2.057 -14.179 1.00 71.12 83 THR A N 1
ATOM 692 C CA . THR A 1 83 ? 9.803 -0.659 -14.529 1.00 71.12 83 THR A CA 1
ATOM 693 C C . THR A 1 83 ? 11.297 -0.353 -14.498 1.00 71.12 83 THR A C 1
ATOM 695 O O . THR A 1 83 ? 11.832 0.179 -15.470 1.00 71.12 83 THR A O 1
ATOM 698 N N . VAL A 1 84 ? 11.999 -0.760 -13.435 1.00 73.50 84 VAL A N 1
ATOM 699 C CA . VAL A 1 84 ? 13.447 -0.534 -13.299 1.00 73.50 84 VAL A CA 1
ATOM 700 C C . VAL A 1 84 ? 14.226 -1.251 -14.404 1.00 73.50 84 VAL A C 1
ATOM 702 O O . VAL A 1 84 ? 15.171 -0.694 -14.950 1.00 73.50 84 VAL A O 1
ATOM 705 N N . THR A 1 85 ? 13.822 -2.462 -14.793 1.00 72.12 85 THR A N 1
ATOM 706 C CA . THR A 1 85 ? 14.500 -3.211 -15.865 1.00 72.12 85 THR A CA 1
ATOM 707 C C . THR A 1 85 ? 14.358 -2.521 -17.219 1.00 72.12 85 THR A C 1
ATOM 709 O O . THR A 1 85 ? 15.323 -2.463 -17.985 1.00 72.12 85 THR A O 1
ATOM 712 N N . VAL A 1 86 ? 13.167 -1.997 -17.524 1.00 74.31 86 VAL A N 1
ATOM 713 C CA . VAL A 1 86 ? 12.928 -1.238 -18.760 1.00 74.31 86 VAL A CA 1
ATOM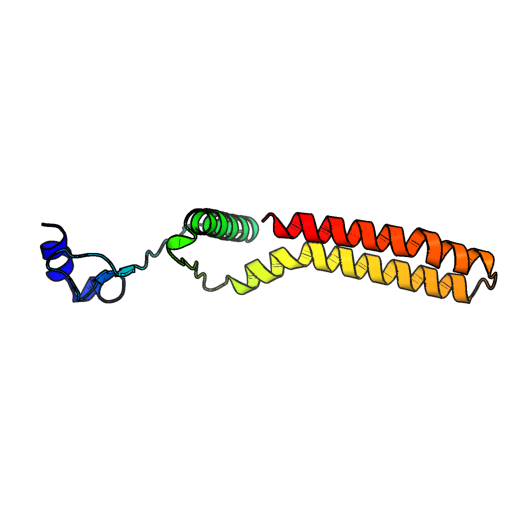 714 C C . VAL A 1 86 ? 13.748 0.046 -18.754 1.00 74.31 86 VAL A C 1
ATOM 716 O O . VAL A 1 86 ? 14.456 0.304 -19.723 1.00 74.31 86 VAL A O 1
ATOM 719 N N . GLN A 1 87 ? 13.715 0.791 -17.650 1.00 71.62 87 GLN A N 1
ATOM 720 C CA . GLN A 1 87 ? 14.492 2.012 -17.461 1.00 71.62 87 GLN A CA 1
ATOM 721 C C . GLN A 1 87 ? 15.992 1.774 -17.669 1.00 71.62 87 GLN A C 1
ATOM 723 O O . GLN A 1 87 ? 16.603 2.422 -18.509 1.00 71.62 87 GLN A O 1
ATOM 728 N N . VAL A 1 88 ? 16.576 0.794 -16.975 1.00 81.50 88 VAL A N 1
ATOM 729 C CA . VAL A 1 88 ? 18.016 0.507 -17.060 1.00 81.50 88 VAL A CA 1
ATOM 730 C C . VAL A 1 88 ? 18.423 0.097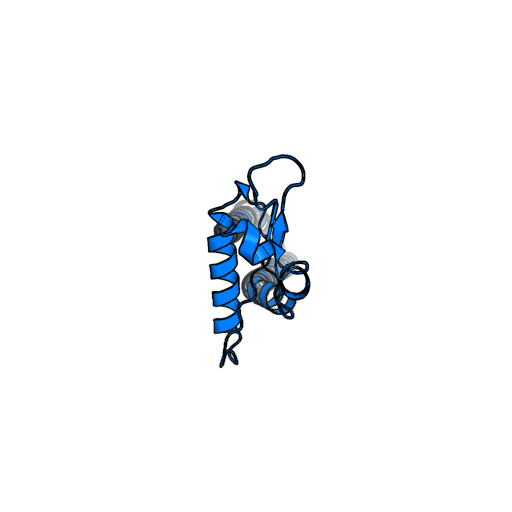 -18.475 1.00 81.50 88 VAL A C 1
ATOM 732 O O . VAL A 1 88 ? 19.445 0.558 -18.978 1.00 81.50 88 VAL A O 1
ATOM 735 N N . ARG A 1 89 ? 17.624 -0.743 -19.147 1.00 75.25 89 ARG A N 1
ATOM 736 C CA . ARG A 1 89 ? 17.886 -1.127 -20.544 1.00 75.25 89 ARG A CA 1
ATOM 737 C C . ARG A 1 89 ? 17.824 0.078 -21.478 1.00 75.25 89 ARG A C 1
ATOM 739 O O . ARG A 1 89 ? 18.597 0.164 -22.429 1.00 75.25 89 ARG A O 1
ATOM 746 N N . PHE A 1 90 ? 16.874 0.969 -21.233 1.00 76.50 90 PHE A N 1
ATOM 747 C CA . PHE A 1 90 ? 16.687 2.157 -22.041 1.00 76.50 90 PHE A CA 1
ATOM 748 C C . PHE A 1 90 ? 17.858 3.136 -21.873 1.00 76.50 90 PHE A C 1
ATOM 750 O O . PHE A 1 90 ? 18.433 3.587 -22.863 1.00 76.50 90 PHE A O 1
ATOM 757 N N . ASP A 1 91 ? 18.267 3.386 -20.630 1.00 75.25 91 ASP A N 1
ATOM 758 C CA . ASP A 1 91 ? 19.416 4.229 -20.300 1.00 75.25 91 ASP A CA 1
ATOM 759 C C . ASP A 1 91 ? 20.707 3.682 -20.931 1.00 75.25 91 ASP A C 1
ATOM 761 O O . ASP A 1 91 ? 21.487 4.438 -21.515 1.00 75.25 91 ASP A O 1
ATOM 765 N N . ASP A 1 92 ? 20.906 2.361 -20.890 1.00 81.62 92 ASP A N 1
ATOM 766 C CA . ASP A 1 92 ? 22.047 1.695 -21.524 1.00 81.62 92 ASP A CA 1
ATOM 767 C C . ASP A 1 92 ? 22.054 1.888 -23.051 1.00 81.62 92 ASP A C 1
ATOM 769 O O . ASP A 1 92 ? 23.079 2.252 -23.632 1.00 81.62 92 ASP A O 1
ATOM 773 N N . TYR A 1 93 ? 20.894 1.765 -23.704 1.00 74.31 93 TYR A N 1
ATOM 774 C CA . TYR A 1 93 ? 20.758 2.020 -25.141 1.00 74.31 93 TYR A CA 1
ATOM 775 C C . TYR A 1 93 ? 21.104 3.469 -25.516 1.00 74.31 93 TYR A C 1
ATOM 777 O O . TYR A 1 93 ? 21.845 3.708 -26.472 1.00 74.31 93 TYR A O 1
ATOM 785 N N . ILE A 1 94 ? 20.629 4.454 -24.748 1.00 77.88 94 ILE A N 1
ATOM 786 C CA . ILE A 1 94 ? 20.959 5.867 -24.988 1.00 77.88 94 ILE A CA 1
ATOM 787 C C . ILE A 1 94 ? 22.454 6.126 -24.799 1.00 77.88 94 ILE A C 1
ATOM 789 O O . ILE A 1 94 ? 23.071 6.826 -25.608 1.00 77.88 94 ILE A O 1
ATOM 793 N N . LEU A 1 95 ? 23.066 5.537 -23.770 1.00 80.06 95 LEU A N 1
ATOM 794 C CA . LEU A 1 95 ? 24.508 5.630 -23.556 1.00 80.06 95 LEU A CA 1
ATOM 795 C C . LEU A 1 95 ? 25.298 4.976 -24.695 1.00 80.06 95 LEU A C 1
ATOM 797 O O . LEU A 1 95 ? 26.330 5.519 -25.104 1.00 80.06 95 LEU A O 1
ATOM 801 N N . GLN A 1 96 ? 24.811 3.861 -25.242 1.00 80.69 96 GLN A N 1
ATOM 802 C CA . GLN A 1 96 ? 25.404 3.214 -26.406 1.00 80.69 96 GLN A CA 1
ATOM 803 C C . GLN A 1 96 ? 25.337 4.119 -27.647 1.00 80.69 96 GLN A C 1
ATOM 805 O O . GLN A 1 96 ? 26.375 4.395 -28.251 1.00 80.69 96 GLN A O 1
ATOM 810 N N . VAL A 1 97 ? 24.167 4.676 -27.973 1.00 74.75 97 VAL A N 1
ATOM 811 C CA . VAL A 1 97 ? 23.993 5.615 -29.101 1.00 74.75 97 VAL A CA 1
ATOM 812 C C . VAL A 1 97 ? 24.863 6.866 -28.927 1.00 74.75 97 VAL A C 1
ATOM 814 O O . VAL A 1 97 ? 25.481 7.349 -29.881 1.00 74.75 97 VAL A O 1
ATOM 817 N N . ARG A 1 98 ? 24.984 7.389 -27.701 1.00 70.19 98 ARG A N 1
ATOM 818 C CA . ARG A 1 98 ? 25.868 8.525 -27.390 1.00 70.19 98 ARG A CA 1
ATOM 819 C C . ARG A 1 98 ? 27.344 8.186 -27.608 1.00 70.19 98 ARG A C 1
ATOM 821 O O . ARG A 1 98 ? 28.101 9.013 -28.113 1.00 70.19 98 ARG A O 1
ATOM 828 N N . ARG A 1 99 ? 27.767 6.973 -27.246 1.00 75.31 99 ARG A N 1
ATOM 829 C CA . ARG A 1 99 ? 29.134 6.494 -27.482 1.00 75.31 99 ARG A CA 1
ATOM 830 C C . ARG A 1 99 ? 29.410 6.343 -28.979 1.00 75.31 99 ARG A C 1
ATOM 832 O O . ARG A 1 99 ? 30.430 6.831 -29.451 1.00 75.31 99 ARG A O 1
ATOM 839 N N . GLU A 1 100 ? 28.500 5.741 -29.734 1.00 70.50 100 GLU A N 1
ATOM 840 C CA . GLU A 1 100 ? 28.652 5.537 -31.182 1.00 70.50 100 GLU A CA 1
ATOM 841 C C . GLU A 1 100 ? 28.632 6.864 -31.965 1.00 70.50 100 GLU A C 1
ATOM 843 O O . GLU A 1 100 ? 29.469 7.083 -32.839 1.00 70.50 100 GLU A O 1
ATOM 848 N N . SER A 1 101 ? 27.773 7.814 -31.587 1.00 62.06 101 SER A N 1
ATOM 849 C CA . SER A 1 101 ? 27.767 9.171 -32.164 1.00 62.06 101 SER A CA 1
ATOM 850 C C . SER A 1 101 ? 28.999 10.003 -31.791 1.00 62.06 101 SER A C 1
ATOM 852 O O . SER A 1 101 ? 29.424 10.846 -32.576 1.00 62.06 101 SER A O 1
ATOM 854 N N . SER A 1 102 ? 29.638 9.748 -30.643 1.00 61.88 102 SER A N 1
ATOM 855 C CA . SER A 1 102 ? 30.936 10.364 -30.323 1.00 61.88 102 SER A CA 1
ATOM 856 C C . SER A 1 102 ? 32.083 9.850 -31.208 1.00 61.88 102 SER A C 1
ATOM 858 O O . SER A 1 102 ? 33.066 10.563 -31.414 1.00 61.88 102 SER A O 1
ATOM 860 N N . ILE A 1 103 ? 31.937 8.642 -31.772 1.00 62.06 103 ILE A N 1
ATOM 861 C CA . ILE A 1 103 ? 32.876 8.041 -32.730 1.00 62.06 103 ILE A CA 1
ATOM 862 C C . ILE A 1 103 ? 32.583 8.542 -34.158 1.00 62.06 103 ILE A C 1
ATOM 864 O O . ILE A 1 103 ? 33.513 8.775 -34.929 1.00 62.06 103 ILE A O 1
ATOM 868 N N . ILE A 1 104 ? 31.311 8.775 -34.506 1.00 57.88 104 ILE A N 1
ATOM 869 C CA . ILE A 1 104 ? 30.878 9.314 -35.806 1.00 57.88 104 ILE A CA 1
ATOM 870 C C . ILE A 1 104 ? 30.641 10.828 -35.678 1.00 57.88 104 ILE A C 1
ATOM 872 O O . ILE A 1 104 ? 29.513 11.300 -35.547 1.00 57.88 104 ILE A O 1
ATOM 876 N N . GLN A 1 105 ? 31.720 11.613 -35.717 1.00 53.53 105 GLN A N 1
ATOM 877 C CA . GLN A 1 105 ? 31.656 13.076 -35.641 1.00 53.53 105 GLN A CA 1
ATOM 878 C C . GLN A 1 105 ? 30.962 13.691 -36.872 1.00 53.53 105 GLN A C 1
ATOM 880 O O . GLN A 1 105 ? 31.617 14.084 -37.834 1.00 53.53 105 GLN A O 1
ATOM 885 N N . THR A 1 106 ? 29.636 13.850 -36.837 1.00 60.47 106 THR A N 1
ATOM 886 C CA . THR A 1 106 ? 28.951 14.866 -37.654 1.00 60.47 106 THR A CA 1
ATOM 887 C C . THR A 1 106 ? 27.958 15.666 -36.801 1.00 60.47 106 THR A C 1
ATOM 889 O O . THR A 1 106 ? 27.095 15.075 -36.149 1.00 60.47 106 THR A O 1
ATOM 892 N N . PRO A 1 107 ? 28.038 17.013 -36.798 1.00 65.94 107 PRO A N 1
ATOM 893 C CA . PRO A 1 107 ? 27.156 17.877 -36.004 1.00 65.94 107 PRO A CA 1
ATOM 894 C C . PRO A 1 107 ? 25.658 17.634 -36.238 1.00 65.94 107 PRO A C 1
ATOM 896 O O . PRO A 1 107 ? 24.864 17.752 -35.310 1.00 65.94 107 PRO A O 1
ATOM 899 N N . ALA A 1 108 ? 25.279 17.232 -37.455 1.00 65.25 108 ALA A N 1
ATOM 900 C CA . ALA A 1 108 ? 23.892 16.959 -37.832 1.00 65.25 108 ALA A CA 1
ATOM 901 C C . ALA A 1 108 ? 23.281 15.752 -37.094 1.00 65.25 108 ALA A C 1
ATOM 903 O O . ALA A 1 108 ? 22.099 15.769 -36.761 1.00 65.25 108 ALA A O 1
ATOM 904 N N . VAL A 1 109 ? 24.078 14.719 -36.793 1.00 67.12 109 VAL A N 1
ATOM 905 C CA . VAL A 1 109 ? 23.599 13.535 -36.058 1.00 67.12 109 VAL A CA 1
ATOM 906 C C . VAL A 1 109 ? 23.372 13.873 -34.586 1.00 67.12 109 VAL A C 1
ATOM 908 O O . VAL A 1 109 ? 22.349 13.502 -34.017 1.00 67.12 109 VAL A O 1
ATOM 911 N N . LEU A 1 110 ? 24.283 14.639 -33.979 1.00 67.19 110 LEU A N 1
ATOM 912 C CA . LEU A 1 110 ? 24.137 15.106 -32.596 1.00 67.19 110 LEU A CA 1
ATOM 913 C C . LEU A 1 110 ? 22.940 16.050 -32.433 1.00 67.19 110 LEU A C 1
ATOM 915 O O . LEU A 1 110 ? 22.226 15.965 -31.435 1.00 67.19 110 LEU A O 1
ATOM 919 N N . GLN A 1 111 ? 22.693 16.913 -33.421 1.00 74.38 111 GLN A N 1
ATOM 920 C CA . GLN A 1 111 ? 21.507 17.764 -33.451 1.00 74.38 111 GLN A CA 1
ATOM 921 C C . GLN A 1 111 ? 20.225 16.924 -33.527 1.00 74.38 111 GLN A C 1
ATOM 923 O O . GLN A 1 111 ? 19.324 17.121 -32.718 1.00 74.38 111 GLN A O 1
ATOM 928 N N . GLY A 1 112 ? 20.182 15.921 -34.412 1.00 72.06 112 GLY A N 1
ATOM 929 C CA . GLY A 1 112 ? 19.043 15.009 -34.529 1.00 72.06 112 GLY A CA 1
ATOM 930 C C . GLY A 1 112 ? 18.731 14.251 -33.232 1.00 72.06 112 GLY A C 1
ATOM 931 O O . GLY A 1 112 ? 17.571 14.130 -32.841 1.00 72.06 112 GLY A O 1
ATOM 932 N N . ILE A 1 113 ? 19.765 13.789 -32.524 1.00 69.62 113 ILE A N 1
ATOM 933 C CA . ILE A 1 113 ? 19.607 13.110 -31.230 1.00 69.62 113 ILE A CA 1
ATOM 934 C C . ILE A 1 113 ? 19.019 14.062 -30.181 1.00 69.62 113 ILE A C 1
ATOM 936 O O . ILE A 1 113 ? 18.053 13.706 -29.507 1.00 69.62 113 ILE A O 1
ATOM 940 N N . ASN A 1 114 ? 19.564 15.273 -30.061 1.00 74.50 114 ASN A N 1
ATOM 941 C CA . ASN A 1 114 ? 19.126 16.224 -29.040 1.00 74.50 114 ASN A CA 1
ATOM 942 C C . ASN A 1 114 ? 17.731 16.804 -29.310 1.00 74.50 114 ASN A C 1
ATOM 944 O O . ASN A 1 114 ? 17.000 17.075 -28.364 1.00 74.50 114 ASN A O 1
ATOM 948 N N . GLU A 1 115 ? 17.362 17.000 -30.576 1.00 79.12 115 GLU A N 1
ATOM 949 C CA . GLU A 1 115 ? 16.087 17.629 -30.945 1.00 79.12 115 GLU A CA 1
ATOM 950 C C . GLU A 1 115 ? 14.920 16.642 -31.031 1.00 79.12 115 GLU A C 1
ATOM 952 O O . GLU A 1 115 ? 13.786 17.028 -30.765 1.00 79.12 115 GLU A O 1
ATOM 957 N N . TRP A 1 116 ? 15.172 15.382 -31.398 1.00 72.50 116 TRP A N 1
ATOM 958 C CA . TRP A 1 116 ? 14.094 14.432 -31.705 1.00 72.50 116 TRP A CA 1
ATOM 959 C C . TRP A 1 116 ? 14.107 13.210 -30.807 1.00 72.50 116 TRP A C 1
ATOM 961 O O . TRP A 1 116 ? 13.055 12.786 -30.336 1.00 72.50 116 TRP A O 1
ATOM 971 N N . VAL A 1 117 ? 15.287 12.643 -30.553 1.00 70.38 117 VAL A N 1
ATOM 972 C CA . VAL A 1 117 ? 15.387 11.390 -29.802 1.00 70.38 117 VAL A CA 1
ATOM 973 C C . VAL A 1 117 ? 15.177 11.652 -28.317 1.00 70.38 117 VAL A C 1
ATOM 975 O O . VAL A 1 117 ? 14.301 11.031 -27.730 1.00 70.38 117 VAL A O 1
ATOM 978 N N . ILE A 1 118 ? 15.906 12.598 -27.718 1.00 74.31 118 ILE A N 1
ATOM 979 C CA . ILE A 1 118 ? 15.784 12.893 -26.279 1.00 74.31 118 ILE A CA 1
ATOM 980 C C . ILE A 1 118 ? 14.348 13.310 -25.893 1.00 74.31 118 ILE A C 1
ATOM 982 O O . ILE A 1 118 ? 13.784 12.687 -24.996 1.00 74.31 118 ILE A O 1
ATOM 986 N N . PRO A 1 119 ? 13.679 14.248 -26.591 1.00 79.38 119 PRO A N 1
ATOM 987 C CA . PRO A 1 119 ? 12.320 14.647 -26.213 1.00 79.38 119 PRO A CA 1
ATOM 988 C C . PRO A 1 119 ? 11.275 13.540 -26.403 1.00 79.38 119 PRO A C 1
ATOM 990 O O . PRO A 1 119 ? 10.324 13.433 -25.629 1.00 79.38 119 PRO A O 1
ATOM 993 N N . TRP A 1 120 ? 11.438 12.693 -27.424 1.00 77.62 120 TRP A N 1
ATOM 994 C CA . TRP A 1 120 ? 10.564 11.537 -27.632 1.00 77.62 120 TRP A CA 1
ATOM 995 C C . TRP A 1 120 ? 10.736 10.492 -26.523 1.00 77.62 120 TRP A C 1
ATOM 997 O O . TRP A 1 120 ? 9.757 9.921 -26.046 1.00 77.62 120 TRP A O 1
ATOM 1007 N N . VAL A 1 121 ? 11.970 10.292 -26.065 1.00 67.31 121 VAL A N 1
ATOM 1008 C CA . VAL A 1 121 ? 12.282 9.434 -24.919 1.00 67.31 121 VAL A CA 1
ATOM 1009 C C . VAL A 1 121 ? 11.641 9.944 -23.639 1.00 67.31 121 VAL A C 1
ATOM 1011 O O . VAL A 1 121 ? 10.976 9.171 -22.951 1.00 67.31 121 VAL A O 1
ATOM 1014 N N . ASP A 1 122 ? 11.781 11.235 -23.350 1.00 73.75 122 ASP A N 1
ATOM 1015 C CA . ASP A 1 122 ? 11.192 11.848 -22.158 1.00 73.75 122 ASP A CA 1
ATOM 1016 C C . ASP A 1 122 ? 9.657 11.711 -22.159 1.00 73.75 122 ASP A C 1
ATOM 1018 O O . ASP A 1 122 ? 9.038 11.469 -21.118 1.00 73.75 122 ASP A O 1
ATOM 1022 N N . SER A 1 123 ? 9.033 11.768 -23.343 1.00 76.81 123 SER A N 1
ATOM 1023 C CA . SER A 1 123 ? 7.599 11.511 -23.512 1.00 76.81 123 SER A CA 1
ATOM 1024 C C . SER A 1 123 ? 7.211 10.073 -23.154 1.00 76.81 123 SER A C 1
ATOM 1026 O O . SER A 1 123 ? 6.214 9.873 -22.462 1.00 76.81 123 SER A O 1
ATOM 1028 N N . ILE A 1 124 ? 7.979 9.069 -23.592 1.00 69.19 124 ILE A N 1
ATOM 1029 C CA . ILE A 1 124 ? 7.720 7.659 -23.244 1.00 69.19 124 ILE A CA 1
ATOM 1030 C C . ILE A 1 124 ? 7.895 7.443 -21.743 1.00 69.19 124 ILE A C 1
ATOM 1032 O O . ILE A 1 124 ? 7.124 6.718 -21.119 1.00 69.19 124 ILE A O 1
ATOM 1036 N N . TYR A 1 125 ? 8.897 8.088 -21.151 1.00 63.81 125 TYR A N 1
ATOM 1037 C CA . TYR A 1 125 ? 9.179 7.982 -19.727 1.00 63.81 125 TYR A CA 1
ATOM 1038 C C . TYR A 1 125 ? 8.036 8.517 -18.868 1.00 63.81 125 TYR A C 1
ATOM 1040 O O . TYR A 1 125 ? 7.604 7.865 -17.917 1.00 63.81 125 TYR A O 1
ATOM 1048 N N . THR A 1 126 ? 7.506 9.673 -19.264 1.00 70.88 126 THR A N 1
ATOM 1049 C CA . THR A 1 126 ? 6.342 10.295 -18.629 1.00 70.88 126 THR A CA 1
ATOM 1050 C C . THR A 1 126 ? 5.122 9.375 -18.737 1.00 70.88 126 THR A C 1
ATOM 1052 O O . THR A 1 126 ? 4.448 9.116 -17.745 1.00 70.88 126 THR A O 1
ATOM 1055 N N . GLU A 1 127 ? 4.892 8.776 -19.909 1.00 68.81 127 GLU A N 1
ATOM 1056 C CA . GLU A 1 127 ? 3.772 7.854 -20.129 1.00 68.81 127 GLU A CA 1
ATOM 1057 C C . GLU A 1 127 ? 3.897 6.550 -19.315 1.00 68.81 127 GLU A C 1
ATOM 1059 O O . GLU A 1 127 ? 2.905 6.024 -18.806 1.00 68.81 127 GLU A O 1
ATOM 1064 N N . LEU A 1 128 ? 5.114 6.020 -19.156 1.00 60.31 128 LEU A N 1
ATOM 1065 C CA . LEU A 1 128 ? 5.375 4.841 -18.326 1.00 60.31 128 LEU A CA 1
ATOM 1066 C C . LEU A 1 128 ? 5.237 5.142 -16.826 1.00 60.31 128 LEU A C 1
ATOM 1068 O O . LEU A 1 128 ? 4.784 4.277 -16.075 1.00 60.31 128 LEU A O 1
ATOM 1072 N N . GLN A 1 129 ? 5.591 6.349 -16.377 1.00 60.59 129 GLN A N 1
ATOM 1073 C CA . GLN A 1 129 ? 5.354 6.779 -14.997 1.00 60.59 129 GLN A CA 1
ATOM 1074 C C . GLN A 1 129 ? 3.863 6.976 -14.706 1.00 60.59 129 GLN A C 1
ATOM 1076 O O . GLN A 1 129 ? 3.385 6.487 -13.682 1.00 60.59 129 GLN A O 1
ATOM 1081 N N . ASP A 1 130 ? 3.113 7.593 -15.619 1.00 59.66 130 ASP A N 1
ATOM 1082 C CA . ASP A 1 130 ? 1.675 7.828 -15.449 1.00 59.66 130 ASP A CA 1
ATOM 1083 C C . ASP A 1 130 ? 0.867 6.522 -15.395 1.00 59.66 130 ASP A C 1
ATOM 1085 O O . ASP A 1 130 ? -0.078 6.402 -14.609 1.00 59.66 130 ASP A O 1
ATOM 1089 N N . ARG A 1 131 ? 1.272 5.494 -16.155 1.00 55.31 131 ARG A N 1
ATOM 1090 C CA . ARG A 1 131 ? 0.655 4.157 -16.062 1.00 55.31 131 ARG A CA 1
ATOM 1091 C C . ARG A 1 131 ? 0.868 3.493 -14.700 1.00 55.31 131 ARG A C 1
ATOM 1093 O O . ARG A 1 131 ? -0.018 2.779 -14.250 1.00 55.31 131 ARG A O 1
ATOM 1100 N N . ASN A 1 132 ? 1.986 3.764 -14.031 1.00 51.66 132 ASN A N 1
ATOM 1101 C CA . ASN A 1 132 ? 2.309 3.200 -12.716 1.00 51.66 132 ASN A CA 1
ATOM 1102 C C . ASN A 1 132 ? 1.718 4.000 -11.538 1.00 51.66 132 ASN A C 1
ATOM 1104 O O . ASN A 1 132 ? 1.776 3.540 -10.403 1.00 51.66 132 ASN A O 1
ATOM 1108 N N . HIS A 1 133 ? 1.171 5.198 -11.766 1.00 44.59 133 HIS A N 1
ATOM 1109 C CA . HIS A 1 133 ? 0.452 5.981 -10.746 1.00 44.59 133 HIS A CA 1
ATOM 1110 C C . HIS A 1 133 ? -1.056 5.687 -10.691 1.00 44.59 133 HIS A C 1
ATOM 1112 O O . HIS A 1 133 ? -1.756 6.225 -9.831 1.00 44.59 133 HIS A O 1
ATOM 1118 N N . CYS A 1 134 ? -1.555 4.824 -11.582 1.00 41.22 134 CYS A N 1
ATOM 1119 C CA . CYS A 1 134 ? -2.944 4.363 -11.590 1.00 41.22 134 CYS A CA 1
ATOM 1120 C C . CYS A 1 134 ? -3.174 3.027 -10.849 1.00 41.22 134 CYS A C 1
ATOM 1122 O O . CYS A 1 134 ? -4.330 2.604 -10.768 1.00 41.22 134 CYS A O 1
ATOM 1124 N N . ASP A 1 135 ? -2.125 2.404 -10.295 1.00 38.97 135 ASP A N 1
ATOM 1125 C CA . ASP A 1 135 ? -2.180 1.142 -9.532 1.00 38.97 135 ASP A CA 1
ATOM 1126 C C . ASP A 1 135 ? -1.985 1.337 -8.016 1.00 38.97 135 ASP A C 1
ATOM 1128 O O . ASP A 1 135 ? -1.082 2.104 -7.606 1.00 38.97 135 ASP A O 1
#

InterPro domains:
  IPR051697 Patched domain-containing protein [PTHR10796] (3-87)

Organism: Trichostrongylus colubriformis (NCBI:txid6319)